Protein AF-A0A350I651-F1 (afdb_monomer_lite)

Sequence (75 aa):
MPSIYCKNMPTEKAIRIFRKKCEAAQIKERCRELEFYEKPTVKRKRKKNEQRKRHLKSLNQISSDYRKRNKFSRR

Secondary structure (DSSP, 8-state):
------TTS-HHHHHHHHHHHHHHTTHHHHHHHHSS---HHHHHHHHHHHHHHHHHHHHHHHHHHHHHHHHHTT-

Structure (mmCIF, N/CA/C/O backbone):
data_AF-A0A350I651-F1
#
_entry.id   AF-A0A350I651-F1
#
loop_
_atom_site.group_PDB
_atom_site.id
_atom_site.type_symbol
_atom_site.label_atom_id
_atom_site.label_alt_id
_atom_site.label_comp_id
_atom_site.label_asym_id
_atom_site.label_entity_id
_atom_site.label_seq_id
_atom_site.pdbx_PDB_ins_code
_atom_site.Cartn_x
_atom_site.Cartn_y
_atom_site.Cartn_z
_atom_site.occupancy
_atom_site.B_iso_or_equiv
_atom_site.auth_seq_id
_atom_site.auth_comp_id
_atom_site.auth_asym_id
_atom_site.auth_atom_id
_atom_site.pdbx_PDB_model_num
ATOM 1 N N . MET A 1 1 ? -2.603 -0.459 -14.979 1.00 83.81 1 MET A N 1
ATOM 2 C CA . MET A 1 1 ? -2.062 -1.828 -15.146 1.00 83.81 1 MET A CA 1
ATOM 3 C C . MET A 1 1 ? -0.544 -1.753 -15.246 1.00 83.81 1 MET A C 1
ATOM 5 O O . MET A 1 1 ? -0.051 -0.738 -15.725 1.00 83.81 1 MET A O 1
ATOM 9 N N . PRO A 1 2 ? 0.202 -2.754 -14.757 1.00 90.62 2 PRO A N 1
ATOM 10 C CA . PRO A 1 2 ? 1.656 -2.791 -14.851 1.00 90.62 2 PRO A CA 1
ATOM 11 C C . PRO A 1 2 ? 2.106 -2.855 -16.311 1.00 90.62 2 PRO A C 1
ATOM 13 O O . PRO A 1 2 ? 1.476 -3.514 -17.130 1.00 90.62 2 PRO A O 1
ATOM 16 N N . SER A 1 3 ? 3.204 -2.166 -16.613 1.00 91.00 3 SER A N 1
ATOM 17 C CA . SER A 1 3 ? 3.831 -2.126 -17.935 1.00 91.00 3 SER A CA 1
ATOM 18 C C . SER A 1 3 ? 5.352 -2.248 -17.806 1.00 91.00 3 SER A C 1
ATOM 20 O O . SER A 1 3 ? 5.939 -1.881 -16.773 1.00 91.00 3 SER A O 1
ATOM 22 N N . ILE A 1 4 ? 5.990 -2.823 -18.828 1.00 91.12 4 ILE A N 1
ATOM 23 C CA . ILE A 1 4 ? 7.436 -3.045 -18.909 1.00 91.12 4 ILE A CA 1
ATOM 24 C C . ILE A 1 4 ? 7.923 -2.741 -20.314 1.00 91.12 4 ILE A C 1
ATOM 26 O O . ILE A 1 4 ? 7.318 -3.147 -21.298 1.00 91.12 4 ILE A O 1
ATOM 30 N N . TYR A 1 5 ? 9.062 -2.061 -20.373 1.00 90.25 5 TYR A N 1
ATOM 31 C CA . TYR A 1 5 ? 9.807 -1.863 -21.600 1.00 90.25 5 TYR A CA 1
ATOM 32 C C . TYR A 1 5 ? 10.732 -3.060 -21.853 1.00 90.25 5 TYR A C 1
ATOM 34 O O . TYR A 1 5 ? 11.629 -3.326 -21.052 1.00 90.25 5 TYR A O 1
ATOM 42 N N . CYS A 1 6 ? 10.507 -3.788 -22.949 1.00 89.94 6 CYS A N 1
ATOM 43 C CA . CYS A 1 6 ? 11.160 -5.077 -23.212 1.00 89.94 6 CYS A CA 1
ATOM 44 C C . CYS A 1 6 ? 12.314 -5.016 -24.228 1.00 89.94 6 CYS A C 1
ATOM 46 O O . CYS A 1 6 ? 13.060 -5.981 -24.330 1.00 89.94 6 CYS A O 1
ATOM 48 N N . LYS A 1 7 ? 12.495 -3.905 -24.962 1.00 87.94 7 LYS A N 1
ATOM 49 C CA . LYS A 1 7 ? 13.396 -3.834 -26.136 1.00 87.94 7 LYS A CA 1
ATOM 50 C C . LYS A 1 7 ? 14.866 -4.164 -25.831 1.00 87.94 7 LYS A C 1
ATOM 52 O O . LYS A 1 7 ? 15.558 -4.687 -26.691 1.00 87.94 7 LYS A O 1
ATOM 57 N N . ASN A 1 8 ? 15.325 -3.890 -24.609 1.00 90.88 8 ASN A N 1
ATOM 58 C CA . ASN A 1 8 ? 16.730 -4.042 -24.211 1.00 90.88 8 ASN A CA 1
ATOM 59 C C . ASN A 1 8 ? 16.954 -5.228 -23.248 1.00 90.88 8 ASN A C 1
ATOM 61 O O . ASN A 1 8 ? 17.959 -5.259 -22.539 1.00 90.88 8 ASN A O 1
ATOM 65 N N . MET A 1 9 ? 15.998 -6.158 -23.123 1.00 90.06 9 MET A N 1
ATOM 66 C CA . MET A 1 9 ? 16.052 -7.246 -22.136 1.00 90.06 9 MET A CA 1
ATOM 67 C C . MET A 1 9 ? 15.695 -8.594 -22.769 1.00 90.06 9 MET A C 1
ATOM 69 O O . MET A 1 9 ? 14.798 -8.640 -23.608 1.00 90.06 9 MET A O 1
ATOM 73 N N . PRO A 1 10 ? 16.296 -9.707 -22.306 1.00 93.69 10 PRO A N 1
ATOM 74 C CA . PRO A 1 10 ? 15.805 -11.039 -22.642 1.00 93.69 10 PRO A CA 1
ATOM 75 C C . PRO A 1 10 ? 14.336 -11.208 -22.230 1.00 93.69 10 PRO A C 1
ATOM 77 O O . PRO A 1 10 ? 13.918 -10.734 -21.165 1.00 93.69 10 PRO A O 1
ATOM 80 N N . THR A 1 11 ? 13.563 -11.916 -23.050 1.00 90.62 11 THR A N 1
ATOM 81 C CA . THR A 1 11 ? 12.115 -12.129 -22.876 1.00 90.62 11 THR A CA 1
ATOM 82 C C . THR A 1 11 ? 11.771 -12.741 -21.517 1.00 90.62 11 THR A C 1
ATOM 84 O O . THR A 1 11 ? 10.890 -12.246 -20.814 1.00 90.62 11 THR A O 1
ATOM 87 N N . GLU A 1 12 ? 12.527 -13.744 -21.073 1.00 93.38 12 GLU A N 1
ATOM 88 C CA . GLU A 1 12 ? 12.343 -14.403 -19.772 1.00 93.38 1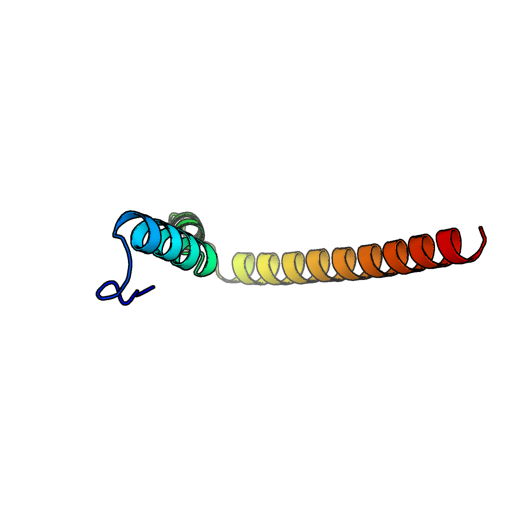2 GLU A CA 1
ATOM 89 C C . GLU A 1 12 ? 12.516 -13.433 -18.593 1.00 93.38 12 GLU A C 1
ATOM 91 O O . GLU A 1 12 ? 11.742 -13.435 -17.627 1.00 93.38 12 GLU A O 1
ATOM 96 N N . LYS A 1 13 ? 13.505 -12.535 -18.690 1.00 93.50 13 LYS A N 1
ATOM 97 C CA . LYS A 1 13 ? 13.747 -11.503 -17.677 1.00 93.50 13 LYS A CA 1
ATOM 98 C C . LYS A 1 13 ? 12.588 -10.510 -17.641 1.00 93.50 13 LYS A C 1
ATOM 100 O O . LYS A 1 13 ? 12.149 -10.147 -16.548 1.00 93.50 13 LYS A O 1
ATOM 105 N N . ALA A 1 14 ? 12.067 -10.114 -18.801 1.00 95.00 14 ALA A N 1
ATOM 106 C CA . ALA A 1 14 ? 10.910 -9.231 -18.892 1.00 95.00 14 ALA A CA 1
ATOM 107 C C . ALA A 1 14 ? 9.655 -9.862 -18.260 1.00 95.00 14 ALA A C 1
ATOM 109 O O . ALA A 1 14 ? 9.003 -9.213 -17.440 1.00 95.00 14 ALA A O 1
ATOM 110 N N . ILE A 1 15 ? 9.373 -11.143 -18.536 1.00 93.81 15 ILE A N 1
ATOM 111 C CA . ILE A 1 15 ? 8.249 -11.887 -17.936 1.00 93.81 15 ILE A CA 1
ATOM 112 C C . ILE A 1 15 ? 8.383 -11.951 -16.410 1.00 93.81 15 ILE A C 1
ATOM 114 O O . ILE A 1 15 ? 7.416 -11.702 -15.684 1.00 93.81 15 ILE A O 1
ATOM 118 N N . ARG A 1 16 ? 9.587 -12.219 -15.894 1.00 94.19 16 ARG A N 1
ATOM 119 C CA . ARG A 1 16 ? 9.833 -12.262 -14.445 1.00 94.19 16 ARG A CA 1
ATOM 120 C C . ARG A 1 16 ? 9.576 -10.912 -13.776 1.00 94.19 16 ARG A C 1
ATOM 122 O O . ARG A 1 16 ? 8.930 -10.851 -12.728 1.00 94.19 16 ARG A O 1
ATOM 129 N N . ILE A 1 17 ? 10.061 -9.826 -14.378 1.00 93.44 17 ILE A N 1
ATOM 130 C CA . ILE A 1 17 ? 9.828 -8.471 -13.862 1.00 93.44 17 ILE A CA 1
ATOM 131 C C . ILE A 1 17 ? 8.332 -8.138 -13.945 1.00 93.44 17 ILE A C 1
ATOM 133 O O . ILE A 1 17 ? 7.794 -7.534 -13.017 1.00 93.44 17 ILE A O 1
ATOM 137 N N . PHE A 1 18 ? 7.641 -8.574 -15.003 1.00 93.81 18 PHE A N 1
ATOM 138 C CA . PHE A 1 18 ? 6.205 -8.339 -15.181 1.00 93.81 18 PHE A CA 1
ATOM 139 C C . PHE A 1 18 ? 5.401 -9.008 -14.084 1.00 93.81 18 PHE A C 1
ATOM 141 O O . PHE A 1 18 ? 4.603 -8.356 -13.414 1.00 93.81 18 PHE A O 1
ATOM 148 N N . ARG A 1 19 ? 5.690 -10.286 -13.832 1.00 93.81 19 ARG A N 1
ATOM 149 C CA . ARG A 1 19 ? 5.074 -11.056 -12.756 1.00 93.81 19 ARG A CA 1
ATOM 150 C C . ARG A 1 19 ? 5.248 -10.361 -11.407 1.00 93.81 19 ARG A C 1
ATOM 152 O O . ARG A 1 19 ? 4.256 -10.130 -10.721 1.00 93.81 19 ARG A O 1
ATOM 159 N N . LYS A 1 20 ? 6.469 -9.922 -11.087 1.00 94.00 20 LYS A N 1
ATOM 160 C CA . LYS A 1 20 ? 6.751 -9.190 -9.844 1.00 94.00 20 LYS A CA 1
ATOM 161 C C . LYS A 1 20 ? 5.999 -7.856 -9.767 1.00 94.00 20 LYS A C 1
ATOM 163 O O . LYS A 1 20 ? 5.508 -7.499 -8.702 1.00 94.00 20 LYS A O 1
ATOM 168 N N . LYS A 1 21 ? 5.867 -7.118 -10.877 1.00 94.69 21 LYS A N 1
ATOM 169 C CA . LYS A 1 21 ? 5.072 -5.876 -10.924 1.00 94.69 21 LYS A CA 1
ATOM 170 C C . LYS A 1 21 ? 3.574 -6.137 -10.727 1.00 94.69 21 LYS A C 1
ATOM 172 O O . LYS A 1 21 ? 2.928 -5.369 -10.023 1.00 94.69 21 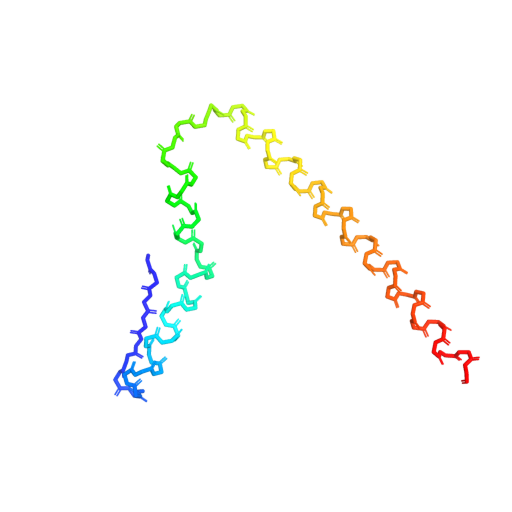LYS A O 1
ATOM 177 N N . CYS A 1 22 ? 3.026 -7.206 -11.304 1.00 94.06 22 CYS A N 1
ATOM 178 C CA . CYS A 1 22 ? 1.636 -7.624 -11.085 1.00 94.06 22 CYS A CA 1
ATOM 179 C C . CYS A 1 22 ? 1.370 -8.033 -9.630 1.00 94.06 22 CYS A C 1
ATOM 181 O O . CYS A 1 22 ? 0.312 -7.707 -9.091 1.00 94.06 22 CYS A O 1
ATOM 183 N N . GLU A 1 23 ? 2.325 -8.723 -9.003 1.00 93.50 23 GLU A N 1
ATOM 184 C CA . GLU A 1 23 ? 2.274 -9.113 -7.589 1.00 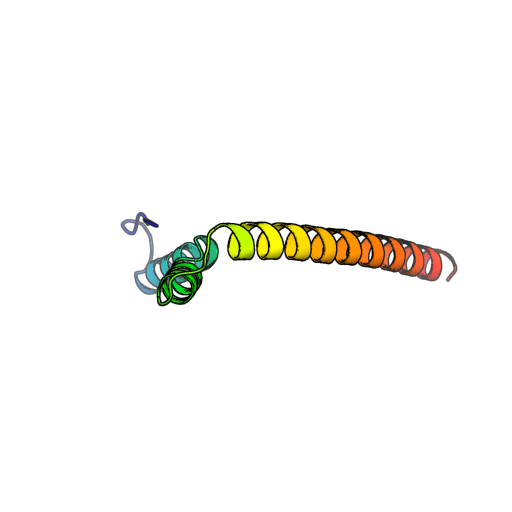93.50 23 GLU A CA 1
ATOM 185 C C . GLU A 1 23 ? 2.369 -7.887 -6.672 1.00 93.50 23 GLU A C 1
ATOM 187 O O . GLU A 1 23 ? 1.530 -7.719 -5.794 1.00 93.50 23 GLU A O 1
ATOM 192 N N . ALA A 1 24 ? 3.305 -6.969 -6.934 1.00 91.12 24 ALA A N 1
ATOM 193 C CA . ALA A 1 24 ? 3.435 -5.720 -6.182 1.00 91.12 24 ALA A CA 1
ATOM 194 C C . ALA A 1 24 ? 2.196 -4.818 -6.305 1.00 91.12 24 ALA A C 1
ATOM 196 O O . ALA A 1 24 ? 1.807 -4.161 -5.345 1.00 91.12 24 ALA A O 1
ATOM 197 N N . ALA A 1 25 ? 1.555 -4.803 -7.476 1.00 93.88 25 ALA A N 1
ATOM 198 C CA . ALA A 1 25 ? 0.298 -4.094 -7.699 1.00 93.88 25 ALA A CA 1
ATOM 199 C C . ALA A 1 25 ? -0.929 -4.819 -7.108 1.00 93.88 25 ALA A C 1
ATOM 201 O O . ALA A 1 25 ? -2.045 -4.321 -7.256 1.00 93.88 25 ALA A O 1
ATOM 202 N N . GLN A 1 26 ? -0.743 -5.991 -6.484 1.00 90.81 26 GLN A N 1
ATOM 203 C CA . GLN A 1 26 ? -1.781 -6.792 -5.824 1.00 90.81 26 GLN A CA 1
ATOM 204 C C . GLN A 1 26 ? -2.997 -7.093 -6.711 1.00 90.81 26 GLN A C 1
ATOM 206 O O . GLN A 1 26 ? -4.117 -7.233 -6.228 1.00 90.81 26 GLN A O 1
ATOM 211 N N . ILE A 1 27 ? -2.805 -7.213 -8.029 1.00 90.38 27 ILE A N 1
ATOM 212 C CA . ILE A 1 27 ? -3.925 -7.356 -8.975 1.00 90.38 27 ILE A CA 1
ATOM 213 C C . ILE A 1 27 ? -4.694 -8.656 -8.725 1.00 90.38 27 ILE A C 1
ATOM 215 O O . ILE A 1 27 ? -5.918 -8.641 -8.670 1.00 90.38 27 ILE A O 1
ATOM 219 N N . LYS A 1 28 ? -3.979 -9.769 -8.509 1.00 87.50 28 LYS A N 1
ATOM 220 C CA . LYS A 1 28 ? -4.593 -11.076 -8.216 1.00 87.50 28 LYS A CA 1
ATOM 221 C C . LYS A 1 28 ? -5.371 -11.071 -6.902 1.00 87.50 28 LYS A C 1
ATOM 223 O O . LYS A 1 28 ? -6.458 -11.632 -6.833 1.00 87.50 28 LYS A O 1
ATOM 228 N N . GLU A 1 29 ? -4.812 -10.442 -5.871 1.00 88.88 29 GLU A N 1
ATOM 229 C CA . GLU A 1 29 ? -5.458 -10.326 -4.560 1.00 88.88 29 GLU A CA 1
ATOM 230 C C . GLU A 1 29 ? -6.711 -9.459 -4.664 1.00 88.88 29 GLU A C 1
ATOM 232 O O . GLU A 1 29 ? -7.773 -9.860 -4.206 1.00 88.88 29 GLU A O 1
ATOM 237 N N . ARG A 1 30 ? -6.619 -8.327 -5.369 1.00 88.75 30 ARG A N 1
ATOM 238 C CA . ARG A 1 30 ? -7.753 -7.436 -5.610 1.00 88.75 30 ARG A CA 1
ATOM 239 C C . ARG A 1 30 ? -8.887 -8.126 -6.366 1.00 88.75 30 ARG A C 1
ATOM 241 O O . ARG A 1 30 ? -10.038 -7.891 -6.024 1.00 88.75 30 ARG A O 1
ATOM 248 N N . CYS A 1 31 ? -8.594 -8.94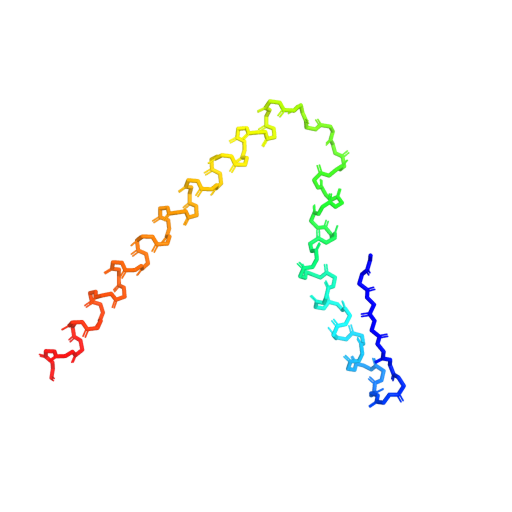7 -7.376 1.00 90.56 31 CYS A N 1
ATOM 249 C CA . CYS A 1 31 ? -9.627 -9.728 -8.064 1.00 90.56 31 CYS A CA 1
ATOM 250 C C . CYS A 1 31 ? -10.378 -10.627 -7.077 1.00 90.56 31 CYS A C 1
ATOM 252 O O . CYS A 1 31 ? -11.596 -10.530 -7.004 1.00 90.56 31 CYS A O 1
ATOM 254 N N . ARG A 1 32 ? -9.654 -11.384 -6.243 1.00 89.19 32 ARG A N 1
ATOM 255 C CA . ARG A 1 32 ? -10.250 -12.248 -5.209 1.00 89.19 32 ARG A CA 1
ATOM 256 C C . ARG A 1 32 ? -11.073 -11.478 -4.178 1.00 89.19 32 ARG A C 1
ATOM 258 O O . ARG A 1 32 ? -12.121 -11.941 -3.754 1.00 89.19 32 ARG A O 1
ATOM 265 N N . GLU A 1 33 ? -10.629 -10.287 -3.779 1.00 86.31 33 GLU A N 1
ATOM 266 C CA . GLU A 1 33 ? -11.395 -9.432 -2.861 1.00 86.31 33 GLU A CA 1
ATOM 267 C C . GLU A 1 33 ? -12.689 -8.880 -3.481 1.00 86.31 33 GLU A C 1
ATOM 269 O O . GLU A 1 33 ? -13.620 -8.552 -2.749 1.00 86.31 33 GLU A O 1
ATOM 274 N N . LEU A 1 34 ? -12.731 -8.727 -4.807 1.00 88.06 34 LEU A N 1
ATOM 275 C CA . LEU A 1 34 ? -13.870 -8.176 -5.545 1.00 88.06 34 LEU A CA 1
ATOM 276 C C . LEU A 1 34 ? -14.826 -9.248 -6.080 1.00 88.06 34 LEU A C 1
ATOM 278 O O . LEU A 1 34 ? -15.895 -8.887 -6.564 1.00 88.06 34 LEU A O 1
ATOM 282 N N . GLU A 1 35 ? -14.472 -10.532 -5.980 1.00 90.62 35 GLU A N 1
ATOM 283 C CA . GLU A 1 35 ? -15.347 -11.657 -6.348 1.00 90.62 35 GLU A CA 1
ATOM 284 C C . GLU A 1 35 ? -16.675 -11.631 -5.573 1.00 90.62 35 GLU A C 1
ATOM 286 O O . GLU A 1 35 ? -17.703 -12.051 -6.100 1.00 90.62 35 GLU A O 1
ATOM 291 N N . PHE A 1 36 ? -16.684 -11.076 -4.355 1.00 89.00 36 PHE A N 1
ATOM 292 C CA . PHE A 1 36 ? -17.874 -10.969 -3.512 1.00 89.00 36 PHE A CA 1
ATOM 293 C C . PHE A 1 36 ? -18.116 -9.527 -3.061 1.00 89.00 36 PHE A C 1
ATOM 295 O O . PHE A 1 36 ? -17.187 -8.781 -2.744 1.00 89.00 36 PHE A O 1
ATOM 302 N N . TYR A 1 37 ? -19.387 -9.128 -2.968 1.00 91.31 37 TYR A N 1
ATOM 303 C CA . TYR A 1 37 ? -19.740 -7.820 -2.421 1.00 91.31 37 TYR A CA 1
ATOM 304 C C . TYR A 1 37 ? -19.439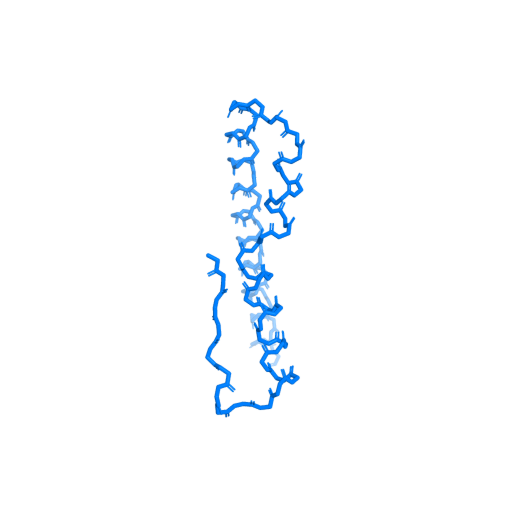 -7.757 -0.917 1.00 91.31 37 TYR A C 1
ATOM 306 O O . TYR A 1 37 ? -20.134 -8.348 -0.091 1.00 91.31 37 TYR A O 1
ATOM 314 N N . GLU A 1 38 ? -18.429 -6.977 -0.540 1.00 88.06 38 GLU A N 1
ATOM 315 C CA . GLU A 1 38 ? -18.166 -6.627 0.854 1.00 88.06 38 GLU A CA 1
ATOM 316 C C . GLU A 1 38 ? -18.929 -5.341 1.214 1.00 88.06 38 GLU A C 1
ATOM 318 O O . GLU A 1 38 ? -18.621 -4.256 0.708 1.00 88.06 38 GLU A O 1
ATOM 323 N N . LYS A 1 39 ? -19.904 -5.434 2.133 1.00 93.69 39 LYS A N 1
ATOM 324 C CA . LYS A 1 39 ? -20.643 -4.260 2.632 1.00 93.69 39 LYS A CA 1
ATOM 325 C C . LYS A 1 39 ? -19.654 -3.164 3.081 1.00 93.69 39 LYS A C 1
ATOM 327 O O . LYS A 1 39 ? -18.725 -3.464 3.840 1.00 93.69 39 LYS A O 1
ATOM 332 N N . PRO A 1 40 ? -19.867 -1.876 2.731 1.00 93.06 40 PRO A N 1
ATOM 333 C CA . PRO A 1 40 ? -18.907 -0.799 2.994 1.00 93.06 40 PRO A CA 1
ATOM 334 C C . PRO A 1 40 ? -18.450 -0.683 4.453 1.00 93.06 40 PRO A C 1
ATOM 336 O O . PRO A 1 40 ? -17.303 -0.329 4.733 1.00 93.06 40 PRO A O 1
ATOM 339 N N . THR A 1 41 ? -19.332 -0.994 5.405 1.00 95.06 41 THR A N 1
ATOM 340 C CA . THR A 1 41 ? -19.022 -0.968 6.839 1.00 95.06 41 THR A CA 1
ATOM 341 C C . THR A 1 41 ? -18.047 -2.072 7.249 1.00 95.06 41 THR A C 1
ATOM 343 O O . THR A 1 41 ? -17.152 -1.815 8.056 1.00 95.06 41 THR A O 1
ATOM 346 N N . VAL A 1 42 ? -18.180 -3.272 6.678 1.00 92.38 42 VAL A N 1
ATOM 347 C CA . VAL A 1 42 ? -17.295 -4.420 6.932 1.00 92.38 42 VAL A CA 1
ATOM 348 C C . VAL A 1 42 ? -15.901 -4.118 6.390 1.00 92.38 42 VAL A C 1
ATOM 350 O O . VAL A 1 42 ? -14.938 -4.175 7.155 1.00 92.38 42 VAL A O 1
ATOM 353 N N . LYS A 1 43 ? -15.813 -3.608 5.155 1.00 91.25 43 LYS A N 1
ATOM 354 C CA . LYS A 1 43 ? -14.553 -3.168 4.534 1.00 91.25 43 LYS A CA 1
ATOM 355 C C . LYS A 1 43 ? -13.798 -2.140 5.383 1.00 91.25 43 LYS A C 1
ATOM 357 O O . LYS A 1 43 ? -12.592 -2.262 5.611 1.00 91.25 43 LYS A O 1
ATOM 362 N N . ARG A 1 44 ? -14.502 -1.124 5.905 1.00 94.00 44 ARG A N 1
ATOM 363 C CA . ARG A 1 44 ? -13.915 -0.099 6.794 1.00 94.00 44 ARG A CA 1
ATOM 364 C C . ARG A 1 44 ? -13.400 -0.704 8.106 1.00 94.00 44 ARG A C 1
ATOM 366 O O . ARG A 1 44 ? -12.295 -0.370 8.537 1.00 94.00 44 ARG A O 1
ATOM 373 N N . LYS A 1 45 ? -14.172 -1.602 8.731 1.00 95.06 45 LYS A N 1
ATOM 374 C CA . LYS A 1 45 ? -13.772 -2.294 9.970 1.00 95.06 45 LYS A CA 1
ATOM 375 C C . LYS A 1 45 ? -12.563 -3.210 9.742 1.00 95.06 45 LYS A C 1
ATOM 377 O O . LYS A 1 45 ? -11.619 -3.150 10.531 1.00 95.06 45 LYS A O 1
ATOM 382 N N . ARG A 1 46 ? -12.546 -3.980 8.647 1.00 91.25 46 ARG A N 1
ATOM 383 C CA . ARG A 1 46 ? -11.423 -4.839 8.236 1.00 91.25 46 ARG A CA 1
ATOM 384 C C . ARG A 1 46 ? -10.137 -4.030 8.085 1.00 91.25 46 ARG A C 1
ATOM 386 O O . ARG A 1 46 ? -9.167 -4.303 8.789 1.00 91.25 46 ARG A O 1
ATOM 393 N N . LYS A 1 47 ? -10.171 -2.949 7.296 1.00 91.06 47 LYS A N 1
ATOM 394 C CA . LYS A 1 47 ? -9.015 -2.058 7.086 1.00 91.06 47 LYS A CA 1
ATOM 395 C C . LYS A 1 47 ? -8.471 -1.476 8.398 1.00 91.06 47 LYS A C 1
ATOM 397 O O . LYS A 1 47 ? -7.26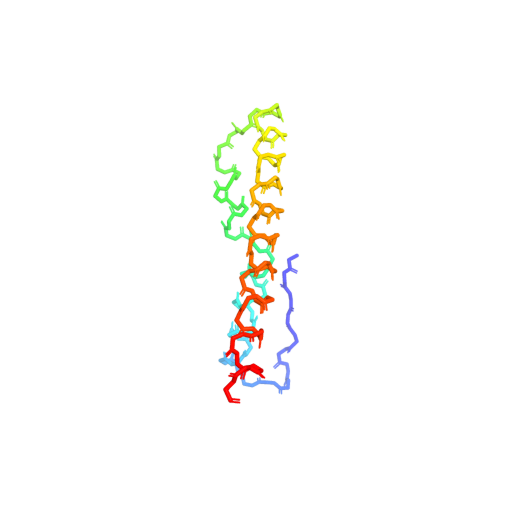1 -1.484 8.620 1.00 91.06 47 LYS A O 1
ATOM 402 N N . LYS A 1 48 ? -9.352 -1.010 9.294 1.00 94.69 48 LYS A N 1
ATOM 403 C CA . LYS A 1 48 ? -8.956 -0.462 10.606 1.00 94.69 48 LYS A CA 1
ATOM 404 C C . LYS A 1 48 ? -8.281 -1.520 11.485 1.00 94.69 48 LYS A C 1
ATOM 406 O O . LYS A 1 48 ? -7.273 -1.241 12.133 1.00 94.69 48 LYS A O 1
ATOM 411 N N . ASN A 1 49 ? -8.820 -2.736 11.502 1.00 94.62 49 ASN A N 1
ATOM 412 C CA . ASN A 1 49 ? -8.265 -3.837 12.286 1.00 94.62 49 ASN A CA 1
ATOM 413 C C . ASN A 1 49 ? -6.921 -4.319 11.729 1.00 94.62 49 ASN A C 1
ATOM 415 O O . ASN A 1 49 ? -5.996 -4.556 12.504 1.00 94.62 49 ASN A O 1
ATOM 419 N N . GLU A 1 50 ? -6.776 -4.412 10.408 1.00 93.56 50 GLU A N 1
ATOM 420 C CA . GLU A 1 50 ? -5.501 -4.745 9.767 1.00 93.56 50 GLU A CA 1
ATOM 421 C C . GLU A 1 50 ? -4.420 -3.705 10.070 1.00 93.56 50 GLU A C 1
ATOM 423 O O . GLU A 1 50 ? -3.306 -4.077 10.436 1.00 93.56 50 GLU A O 1
ATOM 428 N N . GLN A 1 51 ? -4.746 -2.410 9.993 1.00 94.19 51 GLN A N 1
ATOM 429 C CA . GLN A 1 51 ? -3.808 -1.341 10.341 1.00 94.19 51 GLN A CA 1
ATOM 430 C C . GLN A 1 51 ? -3.339 -1.453 11.797 1.00 94.19 51 GLN A C 1
ATOM 432 O O . GLN A 1 51 ? -2.137 -1.400 12.055 1.00 94.19 51 GLN A O 1
ATOM 437 N N . ARG A 1 52 ? -4.264 -1.680 12.743 1.00 95.19 52 ARG A N 1
ATOM 438 C CA . ARG A 1 52 ? -3.925 -1.913 14.158 1.00 95.19 52 ARG A CA 1
ATOM 439 C C . ARG A 1 52 ? -2.999 -3.117 14.329 1.00 95.19 52 ARG A C 1
ATOM 441 O O . ARG A 1 52 ? -1.975 -3.001 14.993 1.00 95.19 52 ARG A O 1
ATOM 448 N N . LYS A 1 53 ? -3.312 -4.253 13.694 1.00 95.31 53 LYS A N 1
ATOM 449 C CA . LYS A 1 53 ? -2.480 -5.469 13.756 1.00 95.31 53 LYS A CA 1
ATOM 450 C C . LYS A 1 53 ? -1.075 -5.235 13.192 1.00 95.31 53 LYS A C 1
ATOM 452 O O . LYS A 1 53 ? -0.098 -5.646 13.812 1.00 95.31 53 LYS A O 1
ATOM 457 N N . ARG A 1 54 ? -0.958 -4.554 12.044 1.00 93.25 54 ARG A N 1
ATOM 458 C CA . ARG A 1 54 ? 0.340 -4.204 11.435 1.00 93.25 54 ARG A CA 1
ATOM 459 C C . ARG A 1 54 ? 1.156 -3.282 12.339 1.00 93.25 54 ARG A C 1
ATOM 461 O O . ARG A 1 54 ? 2.343 -3.524 12.526 1.00 93.25 54 ARG A O 1
ATOM 468 N N . HIS A 1 55 ? 0.519 -2.272 12.931 1.00 94.50 55 HIS A N 1
ATOM 469 C CA . HIS A 1 55 ? 1.171 -1.354 13.862 1.00 94.50 55 HIS A CA 1
ATOM 470 C C . HIS A 1 55 ? 1.717 -2.085 15.096 1.00 94.50 55 HIS A C 1
ATOM 472 O O . HIS A 1 55 ? 2.902 -1.971 15.397 1.00 94.50 55 HIS A O 1
ATOM 478 N N . LEU A 1 56 ? 0.896 -2.924 15.737 1.00 95.31 56 LEU A N 1
ATOM 479 C CA . LEU A 1 56 ? 1.319 -3.743 16.879 1.00 95.31 56 LEU A CA 1
ATOM 480 C C . LEU A 1 56 ? 2.480 -4.682 16.519 1.00 95.31 56 LEU A C 1
ATOM 482 O O . LEU A 1 56 ? 3.445 -4.791 17.273 1.00 95.31 56 LEU A O 1
ATOM 486 N N . LYS A 1 57 ? 2.429 -5.325 15.345 1.00 93.88 57 LYS A N 1
ATOM 487 C CA . LYS A 1 57 ? 3.519 -6.190 14.869 1.00 93.88 57 LYS A CA 1
ATOM 488 C C . LYS A 1 57 ? 4.824 -5.410 14.674 1.00 93.88 57 LYS A C 1
ATOM 490 O O . LYS A 1 57 ? 5.874 -5.906 15.069 1.00 93.88 57 LYS A O 1
ATOM 495 N N . SER A 1 58 ? 4.749 -4.202 14.114 1.00 93.19 58 SER A N 1
ATOM 496 C CA . SER A 1 58 ? 5.911 -3.325 13.924 1.00 93.19 58 SER A CA 1
ATOM 497 C C . SER A 1 58 ? 6.559 -2.945 15.260 1.00 93.19 58 SER A C 1
ATOM 499 O O . SER A 1 58 ? 7.762 -3.122 15.434 1.00 93.19 58 SER A O 1
ATOM 501 N N . LEU A 1 59 ? 5.760 -2.523 16.247 1.00 92.75 59 LEU A N 1
ATOM 502 C CA . LEU A 1 59 ? 6.256 -2.183 17.587 1.00 92.75 59 LEU A CA 1
ATOM 503 C C . LEU A 1 59 ? 6.937 -3.375 18.278 1.00 92.75 59 LEU A C 1
ATOM 505 O O . LEU A 1 59 ? 8.022 -3.236 18.845 1.00 92.75 59 LEU A O 1
ATOM 509 N N . ASN A 1 60 ? 6.331 -4.561 18.188 1.00 90.56 60 ASN A N 1
ATOM 510 C CA . ASN A 1 60 ? 6.904 -5.787 18.746 1.00 90.56 60 ASN A CA 1
ATOM 511 C C . ASN A 1 60 ? 8.231 -6.154 18.076 1.00 90.56 60 ASN A C 1
ATOM 513 O O . ASN A 1 60 ? 9.182 -6.543 18.757 1.00 90.56 60 ASN A O 1
ATOM 517 N N . GLN A 1 61 ? 8.310 -6.003 16.753 1.00 90.81 61 GLN A N 1
ATOM 518 C CA . GLN A 1 61 ? 9.530 -6.255 15.997 1.00 90.81 61 GLN A CA 1
ATOM 519 C C . GLN A 1 61 ? 10.642 -5.287 16.414 1.00 90.81 61 GLN A C 1
ATOM 521 O O . GLN A 1 61 ? 11.717 -5.744 16.799 1.00 90.81 61 GLN A O 1
ATOM 526 N N . ILE A 1 62 ? 10.346 -3.986 16.483 1.00 89.31 62 ILE A N 1
ATOM 527 C CA . ILE A 1 62 ? 11.273 -2.953 16.961 1.00 89.31 62 ILE A CA 1
ATOM 528 C C . ILE A 1 62 ? 11.801 -3.300 18.364 1.00 89.31 62 ILE A C 1
ATOM 530 O O . ILE A 1 62 ? 13.013 -3.343 18.576 1.00 89.31 62 ILE A O 1
ATOM 534 N N . SER A 1 63 ? 10.916 -3.633 19.312 1.00 84.94 63 SER A N 1
ATOM 535 C CA . SER A 1 63 ? 11.302 -4.059 20.669 1.00 84.94 63 SER A CA 1
ATOM 536 C C . SER A 1 63 ? 12.223 -5.286 20.663 1.00 84.94 63 SER A C 1
ATOM 538 O O . SER A 1 63 ? 13.189 -5.354 21.430 1.00 84.94 63 SER A O 1
ATOM 540 N N . SER A 1 64 ? 11.939 -6.264 19.800 1.00 83.81 64 SER A N 1
ATOM 541 C CA . SER A 1 64 ? 12.763 -7.466 19.669 1.00 83.81 64 SER A CA 1
ATOM 542 C C . SER A 1 64 ? 14.146 -7.159 19.083 1.00 83.81 64 SER A C 1
ATOM 544 O O . SER A 1 64 ? 15.145 -7.697 19.560 1.00 83.81 64 SER A O 1
ATOM 546 N N . ASP A 1 65 ? 14.224 -6.242 18.119 1.00 82.56 65 ASP A N 1
ATOM 547 C CA . ASP A 1 65 ? 15.467 -5.851 17.454 1.00 82.56 65 ASP A CA 1
ATOM 548 C C . ASP A 1 65 ? 16.364 -5.013 18.374 1.00 82.56 65 ASP A C 1
ATOM 550 O O . ASP A 1 65 ? 17.587 -5.168 18.357 1.00 82.56 65 ASP A O 1
ATOM 554 N N . TYR A 1 66 ? 15.783 -4.171 19.238 1.00 80.44 66 TYR A N 1
ATOM 555 C CA . TYR A 1 66 ? 16.524 -3.508 20.319 1.00 80.44 66 TYR A CA 1
ATOM 556 C C . TYR A 1 66 ? 17.103 -4.519 21.319 1.00 80.44 66 TYR A C 1
ATOM 558 O O . TYR A 1 66 ? 18.288 -4.453 21.650 1.00 80.44 66 TYR A O 1
ATOM 566 N N . ARG A 1 67 ? 16.307 -5.504 21.759 1.00 77.69 67 ARG A N 1
ATOM 567 C CA . ARG A 1 67 ? 16.777 -6.558 22.678 1.00 77.69 67 ARG A CA 1
ATOM 568 C C . ARG A 1 67 ? 17.903 -7.403 22.081 1.00 77.69 67 ARG A C 1
ATOM 570 O O . ARG A 1 67 ? 18.870 -7.703 22.778 1.00 77.69 67 ARG A O 1
ATOM 577 N N . LYS A 1 68 ? 17.805 -7.767 20.800 1.00 77.06 68 LYS A N 1
ATOM 578 C CA . LYS A 1 68 ? 18.849 -8.526 20.091 1.00 77.06 68 LYS A CA 1
ATOM 579 C C . LYS A 1 68 ? 20.159 -7.744 19.990 1.00 77.06 68 LYS A C 1
ATOM 581 O O . LYS A 1 68 ? 21.205 -8.300 20.310 1.00 77.06 68 LYS A O 1
ATOM 586 N N . ARG A 1 69 ? 20.100 -6.458 19.620 1.00 72.88 69 ARG A N 1
ATOM 587 C CA . ARG A 1 69 ? 21.284 -5.582 19.549 1.00 72.88 69 ARG A CA 1
ATOM 588 C C . ARG A 1 69 ? 21.994 -5.454 20.899 1.00 72.88 69 ARG A C 1
ATOM 590 O O . ARG A 1 69 ? 23.198 -5.677 20.972 1.00 72.88 69 ARG A O 1
ATOM 597 N N . ASN A 1 70 ? 21.249 -5.222 21.981 1.00 71.62 70 ASN A N 1
ATOM 598 C CA . ASN A 1 70 ? 21.834 -5.126 23.325 1.00 71.62 70 ASN A CA 1
ATOM 599 C C . ASN A 1 70 ? 22.438 -6.448 23.827 1.00 71.62 70 ASN A C 1
ATOM 601 O O . ASN A 1 70 ? 23.381 -6.424 24.611 1.00 71.62 70 ASN A O 1
ATOM 605 N N . LYS A 1 71 ? 21.923 -7.604 23.390 1.00 67.25 71 LYS A N 1
ATOM 606 C CA . LYS A 1 71 ? 22.484 -8.919 23.746 1.00 67.25 71 LYS A CA 1
ATOM 607 C C . LYS A 1 71 ? 23.805 -9.210 23.023 1.00 67.25 71 LYS A C 1
ATOM 609 O O . LYS A 1 71 ? 24.638 -9.919 23.572 1.00 67.25 71 LYS A O 1
ATOM 614 N N . PHE A 1 72 ? 23.988 -8.670 21.818 1.00 65.44 72 PHE A N 1
ATOM 615 C CA . PHE A 1 72 ? 25.232 -8.788 21.055 1.00 65.44 72 PHE A CA 1
ATOM 616 C C . PHE A 1 72 ? 26.320 -7.839 21.576 1.00 65.44 72 PHE A C 1
ATOM 618 O O . PHE A 1 72 ? 27.463 -8.244 21.691 1.00 65.44 72 PHE A O 1
ATOM 625 N N . SER A 1 73 ? 25.952 -6.619 21.983 1.00 64.19 73 SER A N 1
ATOM 626 C CA . SER A 1 73 ? 26.880 -5.627 22.557 1.00 64.19 73 SER A CA 1
ATOM 627 C C . SER A 1 73 ? 27.442 -5.993 23.942 1.00 64.19 73 SER A C 1
ATOM 629 O O . SER A 1 73 ? 28.341 -5.312 24.422 1.00 64.19 73 SER A O 1
ATOM 631 N N . ARG A 1 74 ? 26.876 -7.000 24.619 1.00 61.66 74 ARG A N 1
ATOM 632 C CA . ARG A 1 74 ? 27.292 -7.467 25.957 1.00 61.66 74 ARG A CA 1
ATOM 633 C C . ARG A 1 74 ? 28.141 -8.748 25.911 1.00 61.66 74 ARG A C 1
ATOM 635 O O . ARG A 1 74 ? 28.297 -9.393 26.943 1.00 61.66 74 ARG A O 1
ATOM 642 N N . ARG A 1 75 ? 28.595 -9.153 24.725 1.00 54.12 75 ARG A N 1
ATOM 643 C CA . ARG A 1 75 ? 29.508 -10.279 24.508 1.00 54.12 75 ARG A CA 1
ATOM 644 C C . ARG A 1 75 ? 30.884 -9.775 24.121 1.00 54.12 75 ARG A C 1
ATOM 646 O O . ARG A 1 75 ? 30.933 -8.697 23.493 1.00 54.12 75 ARG A O 1
#

pLDDT: mean 88.58, std 8.57, range [54.12, 95.31]

Radius of gyration: 20.27 Å; chains: 1; bounding box: 50×14×52 Å

Foldseek 3Di:
DDDDDPPVHDPVVRVVVRVVRCVVVCVVVVVVVPVDDDDPVNVVVVVVVVVVVVVVVVVVVVVVVVVVVVVVVVD